Protein AF-A0A838QA07-F1 (afdb_monomer)

Sequence (52 aa):
MLGNIGFPEIMIILVIVLLLFGAKRIPEIAGSMGKGIKEFKKNINDATRDLN

Foldseek 3Di:
DPPDCDPVNVVVVVVVVCVVQNPVRVVVVCVVVVVVVVVVVVVVVVVVVVVD

Structure (mmCIF, N/CA/C/O backbone):
data_AF-A0A838QA07-F1
#
_entry.id   AF-A0A838QA07-F1
#
loop_
_atom_site.group_PDB
_atom_site.id
_atom_site.type_symbol
_atom_site.label_atom_id
_atom_site.label_alt_id
_atom_site.label_comp_id
_atom_site.label_asym_id
_atom_site.label_entity_id
_atom_site.label_seq_id
_atom_site.pdbx_PDB_ins_code
_atom_site.Cartn_x
_atom_site.Cartn_y
_atom_site.Cartn_z
_atom_site.occupancy
_atom_site.B_iso_or_equiv
_atom_site.auth_seq_id
_atom_site.auth_comp_id
_atom_site.auth_asym_id
_atom_site.auth_atom_id
_atom_site.pdbx_PDB_model_num
ATOM 1 N N . MET A 1 1 ? 29.181 -10.632 -2.079 1.00 53.47 1 MET A N 1
ATOM 2 C CA . MET A 1 1 ? 28.800 -9.597 -3.070 1.00 53.47 1 MET A CA 1
ATOM 3 C C . MET A 1 1 ? 27.270 -9.503 -3.211 1.00 53.47 1 MET A C 1
ATOM 5 O O . MET A 1 1 ? 26.763 -9.374 -4.312 1.00 53.47 1 MET A O 1
ATOM 9 N N . LEU A 1 2 ? 26.527 -9.566 -2.095 1.00 59.22 2 LEU A N 1
ATOM 10 C CA . LEU A 1 2 ? 25.055 -9.513 -2.028 1.00 59.22 2 LEU A CA 1
ATOM 11 C C . LEU A 1 2 ? 24.660 -8.443 -0.998 1.00 59.22 2 LEU A C 1
ATOM 13 O O . LEU A 1 2 ? 24.126 -8.755 0.059 1.00 59.22 2 LEU A O 1
ATOM 17 N N . GLY A 1 3 ? 25.075 -7.199 -1.222 1.00 66.75 3 GLY A N 1
ATOM 18 C CA . GLY A 1 3 ? 25.112 -6.194 -0.156 1.00 66.75 3 GLY A CA 1
ATOM 19 C C . GLY A 1 3 ? 24.814 -4.788 -0.639 1.00 66.75 3 GLY A C 1
ATOM 20 O O . GLY A 1 3 ? 25.602 -3.892 -0.380 1.00 66.75 3 GLY A O 1
ATOM 21 N N . ASN A 1 4 ? 23.748 -4.640 -1.420 1.00 70.06 4 ASN A N 1
ATOM 22 C CA . ASN A 1 4 ? 22.889 -3.457 -1.486 1.00 70.06 4 ASN A CA 1
ATOM 23 C C . ASN A 1 4 ? 21.942 -3.677 -2.659 1.00 70.06 4 ASN A C 1
ATOM 25 O 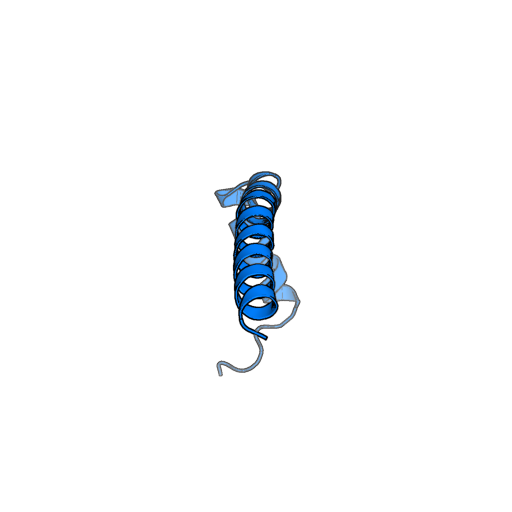O . ASN A 1 4 ? 22.279 -3.370 -3.798 1.00 70.06 4 ASN A O 1
ATOM 29 N N . ILE A 1 5 ? 20.761 -4.231 -2.387 1.00 77.62 5 ILE A N 1
ATOM 30 C CA . ILE A 1 5 ? 19.639 -3.994 -3.292 1.00 77.62 5 ILE A CA 1
ATOM 31 C C . ILE A 1 5 ? 19.354 -2.499 -3.142 1.00 77.62 5 ILE A C 1
ATOM 33 O O . ILE A 1 5 ? 18.809 -2.062 -2.128 1.00 77.62 5 ILE A O 1
ATOM 37 N N . GLY A 1 6 ? 19.859 -1.715 -4.088 1.00 87.88 6 GLY A N 1
ATOM 38 C CA . GLY A 1 6 ? 19.694 -0.279 -4.099 1.00 87.88 6 GLY A CA 1
ATOM 39 C C . GLY A 1 6 ? 18.263 0.102 -4.453 1.00 87.88 6 GLY A C 1
ATOM 40 O O . GLY A 1 6 ? 17.446 -0.703 -4.907 1.00 87.88 6 GLY A O 1
ATOM 41 N N . PHE A 1 7 ? 17.958 1.381 -4.254 1.00 91.62 7 PHE A N 1
ATOM 42 C CA . PHE A 1 7 ? 16.697 1.961 -4.706 1.00 91.62 7 PHE A CA 1
ATOM 43 C C . PHE A 1 7 ? 16.403 1.688 -6.203 1.00 91.62 7 PHE A C 1
ATOM 45 O O . PHE A 1 7 ? 15.254 1.362 -6.514 1.00 91.62 7 PHE A O 1
ATOM 52 N N . PRO A 1 8 ? 17.389 1.734 -7.130 1.00 91.62 8 PRO A N 1
ATOM 53 C CA . PRO A 1 8 ? 17.151 1.415 -8.540 1.00 91.62 8 PRO A CA 1
ATOM 54 C C . PRO A 1 8 ? 16.665 -0.022 -8.780 1.00 91.62 8 PRO A C 1
ATOM 56 O O . PRO A 1 8 ? 15.729 -0.235 -9.550 1.00 91.62 8 PRO A O 1
ATOM 59 N N . GLU A 1 9 ? 17.250 -1.011 -8.106 1.00 91.31 9 GLU A N 1
ATOM 60 C CA . GLU A 1 9 ? 16.891 -2.421 -8.262 1.00 91.31 9 GLU A CA 1
ATOM 61 C C . GLU A 1 9 ? 15.466 -2.696 -7.765 1.00 91.31 9 GLU A C 1
ATOM 63 O O . GLU A 1 9 ? 14.700 -3.394 -8.433 1.00 91.31 9 GLU A O 1
ATOM 68 N N . ILE A 1 10 ? 15.073 -2.091 -6.637 1.00 93.44 10 ILE A N 1
ATOM 69 C CA . ILE A 1 10 ? 13.697 -2.179 -6.119 1.00 93.44 10 ILE A CA 1
ATOM 70 C C . ILE A 1 10 ? 12.707 -1.585 -7.124 1.00 93.44 10 ILE A C 1
ATOM 72 O O . ILE A 1 10 ? 11.652 -2.173 -7.362 1.00 93.44 10 ILE A O 1
ATOM 76 N N . MET A 1 11 ? 13.045 -0.452 -7.746 1.00 94.75 11 MET A N 1
ATOM 77 C CA . MET A 1 11 ? 12.188 0.183 -8.751 1.00 94.75 11 MET A CA 1
ATOM 78 C C . MET A 1 11 ? 11.989 -0.701 -9.985 1.00 94.75 11 MET A C 1
ATOM 80 O O . MET A 1 11 ? 10.866 -0.811 -10.474 1.00 94.75 11 MET A O 1
ATOM 84 N N . ILE A 1 12 ? 13.034 -1.382 -10.462 1.00 95.25 12 ILE A N 1
ATOM 85 C CA . ILE A 1 12 ? 12.924 -2.315 -11.596 1.00 95.25 12 ILE A CA 1
ATOM 86 C C . ILE A 1 12 ? 12.006 -3.489 -11.245 1.00 95.25 12 ILE A C 1
ATOM 88 O O . ILE A 1 12 ? 11.106 -3.822 -12.019 1.00 95.25 12 ILE A O 1
ATOM 92 N N . ILE A 1 13 ? 12.187 -4.088 -10.065 1.00 94.19 13 ILE A N 1
ATOM 93 C CA . ILE A 1 13 ? 11.329 -5.184 -9.596 1.00 94.19 13 ILE A CA 1
ATOM 94 C C . ILE A 1 13 ? 9.880 -4.706 -9.490 1.00 94.19 13 ILE A C 1
ATOM 96 O O . ILE A 1 13 ? 8.973 -5.387 -9.966 1.00 94.19 13 ILE A O 1
ATOM 100 N N . LEU A 1 14 ? 9.652 -3.518 -8.926 1.00 93.56 14 LEU A N 1
ATOM 101 C CA . LEU A 1 14 ? 8.322 -2.932 -8.811 1.00 93.56 14 LEU A CA 1
ATOM 102 C C . LEU A 1 14 ? 7.669 -2.756 -10.185 1.00 93.56 14 LEU A C 1
ATOM 104 O O . LEU A 1 14 ? 6.511 -3.129 -10.349 1.00 93.56 14 LEU A O 1
ATOM 108 N N . VAL A 1 15 ? 8.397 -2.253 -11.184 1.00 95.62 15 VAL A N 1
ATOM 109 C CA . VAL A 1 15 ? 7.879 -2.122 -12.555 1.00 95.62 15 VAL A CA 1
ATOM 110 C C . VAL A 1 15 ? 7.495 -3.484 -13.132 1.00 95.62 15 VAL A C 1
ATOM 112 O O . VAL A 1 15 ? 6.402 -3.615 -13.677 1.00 95.62 15 VAL A O 1
ATOM 115 N N . ILE A 1 16 ? 8.330 -4.515 -12.968 1.00 95.94 16 ILE A N 1
ATOM 116 C CA . ILE A 1 16 ? 8.012 -5.876 -13.434 1.00 95.94 16 ILE A CA 1
ATOM 117 C C . ILE A 1 16 ? 6.736 -6.393 -12.759 1.00 95.94 16 ILE A C 1
ATOM 119 O O . ILE A 1 16 ? 5.830 -6.882 -13.432 1.00 95.94 16 ILE A O 1
ATOM 123 N N . VAL A 1 17 ? 6.623 -6.241 -11.439 1.00 94.81 17 VAL A N 1
ATOM 124 C CA . VAL A 1 17 ? 5.430 -6.642 -10.681 1.00 94.81 17 VAL A CA 1
ATOM 125 C C . VAL A 1 17 ? 4.195 -5.875 -11.172 1.00 94.81 17 VAL A C 1
ATOM 127 O O . VAL A 1 17 ? 3.141 -6.472 -11.384 1.00 94.81 17 VAL A O 1
ATOM 130 N N . LEU A 1 18 ? 4.311 -4.570 -11.426 1.00 94.44 18 LEU A N 1
ATOM 131 C CA . LEU A 1 18 ? 3.214 -3.757 -11.956 1.00 94.44 18 LEU A CA 1
ATOM 132 C C . LEU A 1 18 ? 2.808 -4.164 -13.377 1.00 94.44 18 LEU A C 1
ATOM 134 O O . LEU A 1 18 ? 1.626 -4.071 -13.694 1.00 94.44 18 LEU A O 1
ATOM 138 N N . LEU A 1 19 ? 3.735 -4.625 -14.219 1.00 95.06 19 LEU A N 1
ATOM 139 C CA . LEU A 1 19 ? 3.415 -5.147 -15.551 1.00 95.06 19 LEU A CA 1
ATOM 140 C C . LEU A 1 19 ? 2.693 -6.499 -15.479 1.00 95.06 19 LEU A C 1
ATOM 142 O O . LEU A 1 19 ? 1.734 -6.714 -16.215 1.00 95.06 19 LEU A O 1
ATOM 146 N N . LEU A 1 20 ? 3.118 -7.392 -14.581 1.00 95.06 20 LEU A N 1
ATOM 147 C CA . LEU A 1 20 ? 2.518 -8.722 -14.423 1.00 95.06 20 LEU A CA 1
ATOM 148 C C . LEU A 1 20 ? 1.127 -8.668 -13.786 1.00 95.06 20 LEU A C 1
ATOM 150 O O . LEU A 1 20 ? 0.196 -9.332 -14.238 1.00 95.06 20 LEU A O 1
ATOM 154 N N . PHE A 1 21 ? 0.983 -7.892 -12.713 1.00 93.12 21 PHE A N 1
ATOM 155 C CA . PHE A 1 21 ? -0.257 -7.8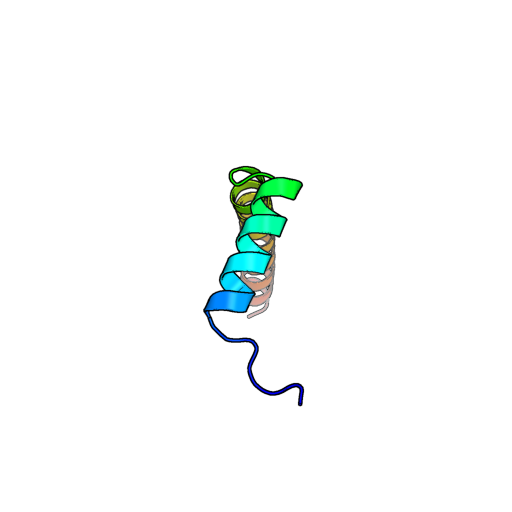32 -11.941 1.00 93.12 21 PHE A CA 1
ATOM 156 C C . PHE A 1 21 ? -1.167 -6.677 -12.366 1.00 93.12 21 PHE A C 1
ATOM 158 O O . PHE A 1 21 ? -2.376 -6.745 -12.149 1.00 93.12 21 PHE A O 1
ATOM 165 N N . GLY A 1 22 ? -0.616 -5.641 -12.997 1.00 90.81 22 GLY A N 1
ATOM 166 C CA . GLY A 1 22 ? -1.310 -4.400 -13.321 1.00 90.81 22 GLY A CA 1
ATOM 167 C C . GLY A 1 22 ? -1.281 -3.404 -12.159 1.00 90.81 22 GLY A C 1
ATOM 168 O O . GLY A 1 22 ? -1.561 -3.748 -11.008 1.00 90.81 22 GLY A O 1
ATOM 169 N N . ALA A 1 23 ? -1.037 -2.126 -12.464 1.00 89.44 23 ALA A N 1
ATOM 170 C CA . ALA A 1 23 ? -0.962 -1.061 -11.456 1.00 89.44 23 ALA A CA 1
ATOM 171 C C . ALA A 1 23 ? -2.253 -0.857 -10.643 1.00 89.44 23 ALA A C 1
ATOM 173 O O . ALA A 1 23 ? -2.201 -0.352 -9.525 1.00 89.44 23 ALA A O 1
ATOM 174 N N . LYS A 1 24 ? -3.409 -1.275 -11.175 1.00 90.44 24 LYS A N 1
ATOM 175 C CA . LYS A 1 24 ? -4.705 -1.197 -10.481 1.00 90.44 24 LYS A CA 1
ATOM 176 C C . LYS A 1 24 ? -4.954 -2.359 -9.516 1.00 90.44 24 LYS A C 1
ATOM 178 O O . LYS A 1 24 ? -5.641 -2.175 -8.517 1.00 90.44 24 LYS A O 1
ATOM 183 N N . ARG A 1 25 ? -4.368 -3.531 -9.777 1.00 90.81 25 ARG A N 1
ATOM 184 C CA . ARG A 1 25 ? -4.662 -4.758 -9.027 1.00 90.81 25 ARG A CA 1
ATOM 185 C C . ARG A 1 25 ? -3.986 -4.786 -7.660 1.00 90.81 25 ARG A C 1
ATOM 187 O O . ARG A 1 25 ? -4.555 -5.312 -6.710 1.00 90.81 25 ARG A O 1
ATOM 194 N N . ILE A 1 26 ? -2.804 -4.177 -7.536 1.00 91.81 26 ILE A N 1
ATOM 195 C CA . ILE A 1 26 ? -2.094 -4.080 -6.251 1.00 91.81 26 ILE A CA 1
ATOM 196 C C . ILE A 1 26 ? -2.896 -3.254 -5.224 1.00 91.81 26 ILE A C 1
ATOM 198 O O . ILE A 1 26 ? -3.158 -3.782 -4.142 1.00 91.81 26 ILE A O 1
ATOM 202 N N . PRO A 1 27 ? -3.355 -2.019 -5.527 1.00 90.81 27 PRO A N 1
ATOM 203 C CA . PRO A 1 27 ? -4.213 -1.256 -4.617 1.00 90.81 27 PRO A CA 1
ATOM 204 C C . PRO A 1 27 ? -5.544 -1.939 -4.299 1.00 90.81 27 PRO A C 1
ATOM 206 O O . PRO A 1 27 ? -6.039 -1.823 -3.183 1.00 90.81 27 PRO A O 1
ATOM 209 N N . GLU A 1 28 ? -6.130 -2.658 -5.255 1.00 94.25 28 GLU A N 1
ATOM 210 C CA . GLU A 1 28 ? -7.407 -3.355 -5.076 1.00 94.25 28 GLU A CA 1
ATOM 211 C C . GLU A 1 28 ? -7.291 -4.535 -4.095 1.00 94.25 28 GLU A C 1
ATOM 213 O O . GLU A 1 28 ? -8.097 -4.671 -3.165 1.00 94.25 28 GLU A O 1
ATOM 218 N N . ILE A 1 29 ? -6.233 -5.341 -4.232 1.00 92.94 29 ILE A N 1
ATOM 219 C CA . ILE A 1 29 ? -5.909 -6.423 -3.292 1.00 92.94 29 ILE A CA 1
ATOM 220 C C . ILE A 1 29 ? -5.545 -5.838 -1.923 1.00 92.94 29 ILE A C 1
ATOM 222 O O . ILE A 1 29 ? -6.071 -6.279 -0.905 1.00 92.94 29 ILE A O 1
ATOM 226 N N . ALA A 1 30 ? -4.702 -4.805 -1.877 1.00 93.50 30 ALA A N 1
ATOM 227 C CA . ALA A 1 30 ? -4.332 -4.155 -0.622 1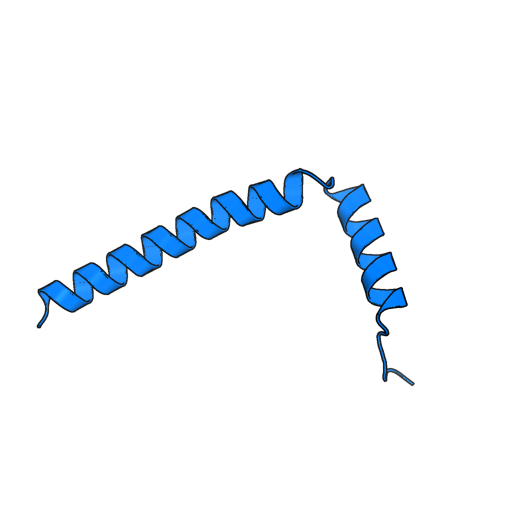.00 93.50 30 ALA A CA 1
ATOM 228 C C . ALA A 1 30 ? -5.545 -3.525 0.085 1.00 93.50 30 ALA A C 1
ATOM 230 O O . ALA A 1 30 ? -5.660 -3.600 1.307 1.00 93.50 30 ALA A O 1
ATOM 231 N N . GLY A 1 31 ? -6.476 -2.939 -0.669 1.00 95.88 31 GLY A N 1
ATOM 232 C CA . GLY A 1 31 ? -7.693 -2.331 -0.142 1.00 95.88 31 GLY A CA 1
ATOM 233 C C . GLY A 1 31 ? -8.676 -3.356 0.420 1.00 95.88 31 GLY A C 1
ATOM 234 O O . GLY A 1 31 ? -9.208 -3.157 1.512 1.00 95.88 31 GLY A O 1
ATOM 235 N N . SER A 1 32 ? -8.907 -4.463 -0.289 1.00 95.25 32 SER A N 1
ATOM 236 C CA . SER A 1 32 ? -9.768 -5.556 0.189 1.00 95.25 32 SER A CA 1
ATOM 237 C C . SER A 1 32 ? -9.158 -6.278 1.395 1.00 95.25 32 SER A C 1
ATOM 239 O O . SER A 1 32 ? -9.828 -6.443 2.415 1.00 95.25 32 SER A O 1
ATOM 241 N N . MET A 1 33 ? -7.864 -6.602 1.336 1.00 95.88 33 MET A N 1
ATOM 242 C CA . MET A 1 33 ? -7.130 -7.208 2.449 1.00 95.88 33 MET A CA 1
ATOM 243 C C . MET A 1 33 ? -7.074 -6.274 3.666 1.00 95.88 33 MET A C 1
ATOM 245 O O . MET A 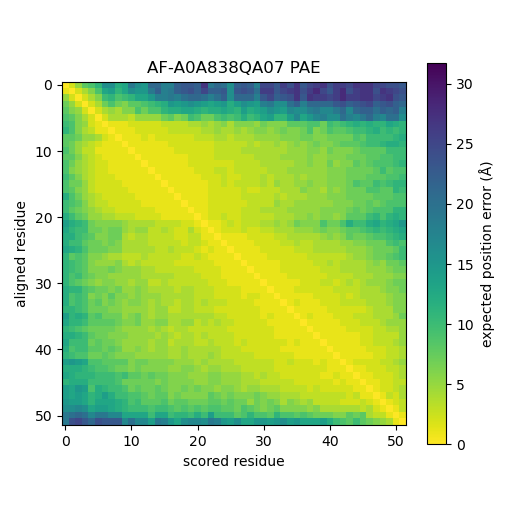1 33 ? -7.307 -6.703 4.794 1.00 95.88 33 MET A O 1
ATOM 249 N N . GLY A 1 34 ? -6.843 -4.977 3.450 1.00 95.50 34 GLY A N 1
ATOM 250 C CA . GLY A 1 34 ? -6.804 -3.966 4.505 1.00 95.50 34 GLY A CA 1
ATOM 251 C C . GLY A 1 34 ? -8.143 -3.794 5.222 1.00 95.50 34 GLY A C 1
ATOM 252 O O . GLY A 1 34 ? -8.166 -3.658 6.446 1.00 95.50 34 GLY A O 1
ATOM 253 N N . LYS A 1 35 ? -9.265 -3.856 4.493 1.00 96.44 35 LYS A N 1
ATOM 254 C CA . LYS A 1 35 ? -10.609 -3.863 5.096 1.00 96.44 35 LYS A CA 1
ATOM 255 C C . LYS A 1 35 ? -10.815 -5.094 5.981 1.00 96.44 35 LYS A C 1
ATOM 257 O O . LYS A 1 35 ? -11.208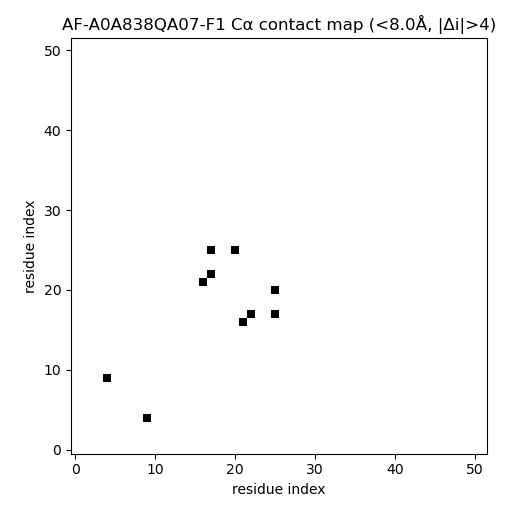 -4.930 7.132 1.00 96.44 35 LYS A O 1
ATOM 262 N N . GLY A 1 36 ? -10.453 -6.282 5.491 1.00 96.62 36 GLY A N 1
ATOM 263 C CA . GLY A 1 36 ? -10.541 -7.524 6.266 1.00 96.62 36 GLY A CA 1
ATOM 264 C C . GLY A 1 36 ? -9.697 -7.488 7.544 1.00 96.62 36 GLY A C 1
ATOM 265 O O . GLY A 1 36 ? -10.198 -7.788 8.625 1.00 96.62 36 GLY A O 1
ATOM 266 N N . ILE A 1 37 ? -8.443 -7.028 7.457 1.00 96.69 37 ILE A N 1
ATOM 267 C CA . ILE A 1 37 ? -7.562 -6.868 8.629 1.00 96.69 37 ILE A CA 1
ATOM 268 C C . ILE A 1 37 ? -8.146 -5.854 9.623 1.00 96.69 37 ILE A C 1
ATOM 270 O O . ILE A 1 37 ? -8.095 -6.070 10.835 1.00 96.69 37 ILE A O 1
ATOM 274 N N . LYS A 1 38 ? -8.711 -4.745 9.131 1.00 96.38 38 LYS A N 1
ATOM 275 C CA . LYS A 1 38 ? -9.324 -3.712 9.974 1.00 96.38 38 LYS A CA 1
ATOM 276 C C . LYS A 1 38 ? -10.537 -4.248 10.735 1.00 96.38 38 LYS A C 1
ATOM 278 O O . LYS A 1 38 ? -10.649 -3.990 11.932 1.00 96.38 38 LYS A O 1
ATOM 283 N N . GLU A 1 39 ? -11.423 -4.977 10.063 1.00 96.69 39 GLU A N 1
ATOM 284 C CA . GLU A 1 39 ? -12.598 -5.597 10.685 1.00 96.69 39 GLU A CA 1
ATOM 285 C C . GLU A 1 39 ? -12.195 -6.680 11.686 1.00 96.69 39 GLU A C 1
ATOM 287 O O . GLU A 1 39 ? -12.691 -6.689 12.810 1.00 96.69 39 GLU A O 1
ATOM 292 N N . PHE A 1 40 ? -11.218 -7.519 11.337 1.00 96.31 40 PHE A N 1
ATOM 293 C CA . PHE A 1 40 ? -10.670 -8.528 12.240 1.00 96.31 40 PHE A CA 1
ATOM 294 C C . PHE A 1 40 ? -10.113 -7.905 13.525 1.00 96.31 40 PHE A C 1
ATOM 296 O O . PHE A 1 40 ? -10.475 -8.312 14.629 1.00 96.31 40 PHE A O 1
ATOM 303 N N . LYS A 1 41 ? -9.291 -6.855 13.395 1.00 95.94 41 LYS A N 1
ATOM 304 C CA . LYS A 1 41 ? -8.736 -6.136 14.547 1.00 95.94 41 LYS A CA 1
ATOM 305 C C . LYS A 1 41 ? -9.829 -5.477 15.391 1.00 95.94 41 LYS A C 1
ATOM 307 O O . LYS A 1 41 ? -9.729 -5.479 16.613 1.00 95.94 41 LYS A O 1
ATOM 312 N N . LYS A 1 42 ? -10.863 -4.918 14.754 1.00 96.12 42 LYS A N 1
ATOM 313 C CA . LYS A 1 42 ? -12.008 -4.325 15.453 1.00 96.12 42 LYS A CA 1
ATOM 314 C C . LYS A 1 42 ? -12.730 -5.367 16.310 1.00 96.12 42 LYS A C 1
ATOM 316 O O . LYS A 1 42 ? -12.874 -5.145 17.503 1.00 96.12 42 LYS A O 1
ATOM 321 N N . ASN A 1 43 ? -13.086 -6.512 15.733 1.00 95.69 43 ASN A N 1
ATOM 322 C CA . ASN A 1 43 ? -13.803 -7.570 16.448 1.00 95.69 43 ASN A CA 1
ATOM 323 C C . ASN A 1 43 ? -13.002 -8.125 17.636 1.00 95.69 43 ASN A C 1
ATOM 325 O O . ASN A 1 43 ? -13.571 -8.381 18.690 1.00 95.69 43 ASN A O 1
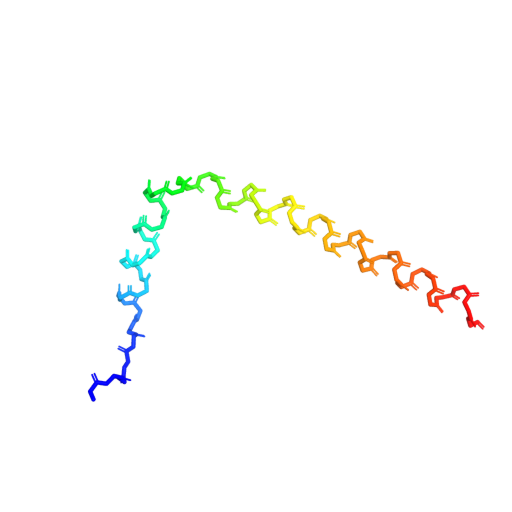ATOM 329 N N . ILE A 1 44 ? -11.679 -8.272 17.495 1.00 95.94 44 ILE A N 1
ATOM 330 C CA . ILE A 1 44 ? -10.805 -8.696 18.604 1.00 95.94 44 ILE A CA 1
ATOM 331 C C . ILE A 1 44 ? -10.800 -7.665 19.736 1.00 95.94 44 ILE A C 1
ATOM 333 O O . ILE A 1 44 ? -10.872 -8.028 20.911 1.00 95.94 44 ILE A O 1
ATOM 337 N N . ASN A 1 45 ? -10.700 -6.381 19.392 1.00 95.31 45 ASN A N 1
ATOM 338 C CA . ASN A 1 45 ? -10.709 -5.310 20.381 1.00 95.31 45 ASN A CA 1
ATOM 339 C C . ASN A 1 45 ? -12.057 -5.219 21.105 1.00 95.31 45 ASN A C 1
ATOM 341 O O . ASN A 1 45 ? -12.066 -5.053 22.320 1.00 95.31 45 ASN A O 1
ATOM 345 N N . ASP A 1 46 ? -13.165 -5.346 20.373 1.00 94.00 46 ASP A N 1
ATOM 346 C CA . ASP A 1 46 ? -14.517 -5.336 20.937 1.00 94.00 46 ASP A CA 1
ATOM 347 C C . ASP A 1 46 ? -14.699 -6.537 21.888 1.00 94.00 46 ASP A C 1
ATOM 349 O O . ASP A 1 46 ? -15.047 -6.347 23.050 1.00 94.00 46 ASP A O 1
ATOM 353 N N . ALA A 1 47 ? -14.288 -7.745 21.478 1.00 92.00 47 ALA A N 1
ATOM 354 C CA . ALA A 1 47 ? -14.314 -8.936 22.335 1.00 92.00 47 ALA A CA 1
ATOM 355 C C . ALA A 1 47 ? -13.452 -8.7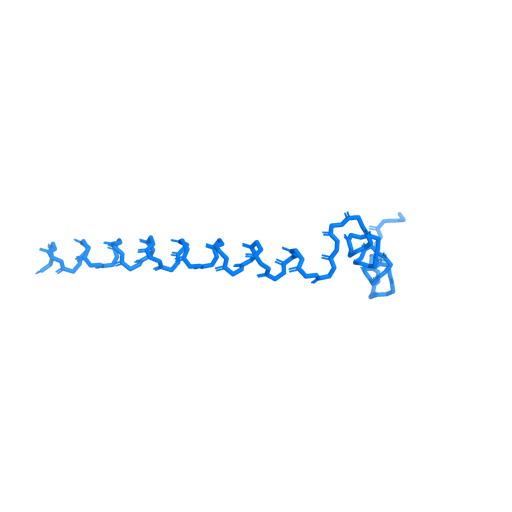99 23.604 1.00 92.00 47 ALA A C 1
ATOM 357 O O . ALA A 1 47 ? -13.805 -9.316 24.657 1.00 92.00 47 ALA A O 1
ATOM 358 N N . THR A 1 48 ? -12.317 -8.099 23.526 1.00 91.44 48 THR A N 1
ATOM 359 C CA . THR A 1 48 ? -11.455 -7.840 24.695 1.00 91.44 48 THR A CA 1
ATOM 360 C C . THR A 1 48 ? -12.085 -6.815 25.640 1.00 91.44 48 THR A C 1
ATOM 362 O O . THR A 1 48 ? -11.871 -6.865 26.850 1.00 91.44 48 THR A O 1
ATOM 365 N N . ARG A 1 49 ? -12.854 -5.868 25.096 1.00 91.69 49 ARG A N 1
ATOM 366 C CA . ARG A 1 49 ? -13.523 -4.815 25.862 1.00 91.69 49 ARG A CA 1
ATOM 367 C C . ARG A 1 49 ? -14.717 -5.345 26.649 1.00 91.69 49 ARG A C 1
ATOM 369 O O . ARG A 1 49 ? -14.934 -4.866 27.749 1.00 91.69 49 ARG A O 1
ATOM 376 N N . ASP A 1 50 ? -15.417 -6.343 26.117 1.00 85.19 50 ASP A N 1
ATOM 377 C CA . ASP A 1 50 ? -16.556 -6.985 26.787 1.00 85.19 50 ASP A CA 1
ATOM 378 C C . ASP A 1 50 ? -16.135 -7.938 27.929 1.00 85.19 50 ASP A C 1
ATOM 380 O O . ASP A 1 50 ? -16.970 -8.357 28.728 1.00 85.19 50 ASP A O 1
ATOM 384 N N . LEU A 1 51 ? -14.846 -8.295 28.008 1.00 79.00 51 LEU A N 1
ATOM 385 C CA . LEU A 1 51 ? -14.278 -9.179 29.037 1.00 79.00 51 LEU A CA 1
ATOM 386 C C . LEU A 1 51 ? -13.692 -8.438 30.257 1.00 79.00 51 LEU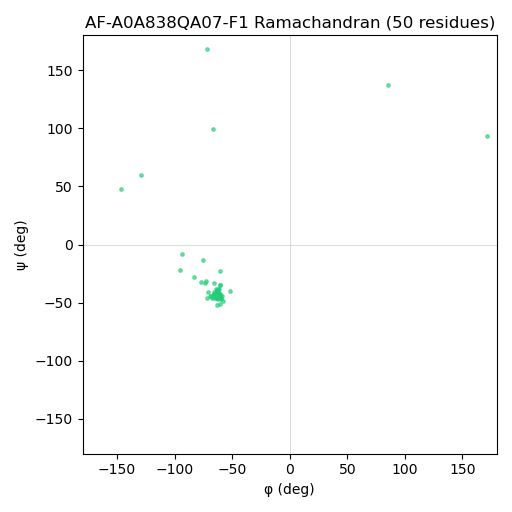 A C 1
ATOM 388 O O . LEU A 1 51 ? -13.304 -9.105 31.217 1.00 79.00 51 LEU A O 1
ATOM 392 N N . ASN A 1 52 ? -13.593 -7.104 30.219 1.00 64.44 52 ASN A N 1
ATOM 393 C CA . ASN A 1 52 ? -13.109 -6.255 31.321 1.00 64.44 52 ASN A CA 1
ATOM 394 C C . ASN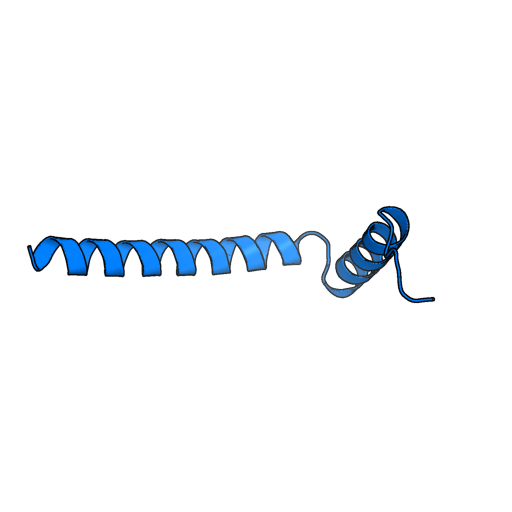 A 1 52 ? -14.255 -5.449 31.936 1.00 64.44 52 ASN A C 1
ATOM 396 O O . ASN A 1 52 ? -14.196 -5.212 33.162 1.00 64.44 52 ASN A O 1
#

Secondary structure (DSSP, 8-state):
------HHHHHHHHHHHHHHH-TTHHHHHHHHHHHHHHHHHHHHHHHHHTT-

Solvent-accessible surface area (backbone atoms only — not comparable to full-atom values): 3119 Å² total; per-residue (Å²): 144,89,85,70,88,42,72,69,56,53,51,53,51,50,50,53,51,33,70,75,62,34,76,67,47,56,58,52,52,52,51,54,52,49,50,52,53,51,51,52,53,47,52,54,51,52,58,56,58,77,74,109

Mean predicted aligned error: 6.2 Å

Radius of gyration: 18.42 Å; Cα contacts (8 Å, |Δi|>4): 5; chains: 1; bounding box: 45×12×47 Å

pLDDT: mean 90.15, std 9.87, range [53.47, 96.69]